Protein AF-A0A7K4AEM9-F1 (afdb_monomer_lite)

pLDDT: mean 74.1, std 16.1, range [40.41, 95.88]

Secondary structure (DSSP, 8-state):
-EEEEEEEEEE-TTS--TTT---EEEEEEEEEEEETTEEEEEEEEEE--TTTTTS--EEEEEEEE-----HHHHHHHTS---------TTSSSSSSSSSS--

Radius of gyration: 25.09 Å; chains: 1; bounding box: 70×27×59 Å

Foldseek 3Di:
DDKDWDKDFDFDQPDDDDDPFGGGAWIKIKIWDDDDQKIKMKIWIGGPGPVCNVPRTDIDIDIDGHDDQDPVRVVVVVPPPPPPPPPVPPPPPPPDPPDPDD

Sequence (102 aa):
QKTLMGIWYRGMPYLKAYQSYMNTDALILMFGYTFRQFLFLYSYDLTLSKLTANSAGSHEITIVWQRPASANEQKHKNRFKIVPCPMQDNYKSGRQHNQHNM

Structure (mmCIF, N/CA/C/O backbone):
data_AF-A0A7K4AEM9-F1
#
_entry.id   AF-A0A7K4AEM9-F1
#
loop_
_atom_site.group_PDB
_atom_site.id
_atom_site.type_symbol
_atom_site.label_atom_id
_atom_site.label_alt_id
_atom_site.label_comp_id
_atom_site.label_asym_id
_atom_site.label_entity_id
_atom_site.label_seq_id
_atom_site.pdbx_PDB_ins_code
_atom_site.Cartn_x
_atom_site.Cartn_y
_atom_site.Cartn_z
_atom_site.occupancy
_atom_site.B_iso_or_equiv
_atom_site.auth_seq_id
_atom_site.auth_comp_id
_atom_site.auth_asym_id
_atom_site.auth_atom_id
_atom_site.pdbx_PDB_model_num
ATOM 1 N N . GLN A 1 1 ? -17.181 4.998 6.001 1.00 73.88 1 GLN A N 1
ATOM 2 C CA . GLN A 1 1 ? -16.362 4.125 5.132 1.00 73.88 1 GLN A CA 1
ATOM 3 C C . GLN A 1 1 ? -15.268 5.003 4.549 1.00 73.88 1 GLN A C 1
ATOM 5 O O . GLN A 1 1 ? -15.596 6.128 4.190 1.00 73.88 1 GLN A O 1
ATOM 10 N N . LYS A 1 2 ? -13.997 4.582 4.558 1.00 90.69 2 LYS A N 1
ATOM 11 C CA . LYS A 1 2 ? -12.883 5.400 4.039 1.00 90.69 2 LYS A CA 1
ATOM 12 C C . LYS A 1 2 ? -12.163 4.648 2.922 1.00 90.69 2 LYS A C 1
ATOM 14 O O . LYS A 1 2 ? -11.919 3.449 3.044 1.00 90.69 2 LYS A O 1
ATOM 19 N N . THR A 1 3 ? -11.821 5.357 1.862 1.00 92.50 3 THR A N 1
ATOM 20 C CA . THR A 1 3 ? -11.052 4.852 0.722 1.00 92.50 3 THR A CA 1
ATOM 21 C C . THR A 1 3 ? -9.649 5.445 0.762 1.00 92.50 3 THR A C 1
ATOM 23 O O . THR A 1 3 ? -9.487 6.614 1.111 1.00 92.50 3 THR A O 1
ATOM 26 N N . LEU A 1 4 ? -8.645 4.645 0.418 1.00 92.81 4 LEU A N 1
ATOM 27 C CA . LEU A 1 4 ? -7.247 5.050 0.306 1.00 92.81 4 LEU A CA 1
ATOM 28 C C . LEU A 1 4 ? -6.783 4.783 -1.126 1.00 92.81 4 LEU A C 1
ATOM 30 O O . LEU A 1 4 ? -7.093 3.740 -1.690 1.00 92.81 4 LEU A O 1
ATOM 34 N N . MET A 1 5 ? -6.030 5.706 -1.706 1.00 94.62 5 MET A N 1
ATOM 35 C CA . MET A 1 5 ? -5.360 5.514 -2.989 1.00 94.62 5 MET A CA 1
ATOM 36 C C . MET A 1 5 ? -3.917 5.972 -2.841 1.00 94.62 5 MET A C 1
ATOM 38 O O . MET A 1 5 ? -3.655 6.973 -2.172 1.00 94.62 5 MET A O 1
ATOM 42 N N . GLY A 1 6 ? -2.992 5.230 -3.436 1.00 92.81 6 GLY A N 1
ATOM 43 C CA . GLY A 1 6 ? -1.568 5.515 -3.374 1.00 92.81 6 GLY A CA 1
ATOM 44 C C . GLY A 1 6 ? -0.876 5.128 -4.668 1.00 92.81 6 GLY A C 1
ATOM 45 O O . GLY A 1 6 ? -1.268 4.180 -5.345 1.00 92.81 6 GLY A O 1
ATOM 46 N N . ILE A 1 7 ? 0.162 5.881 -5.001 1.00 93.12 7 ILE A N 1
ATOM 47 C CA . ILE A 1 7 ? 1.080 5.571 -6.087 1.00 93.12 7 ILE A CA 1
ATOM 48 C C . ILE A 1 7 ? 2.493 5.756 -5.556 1.00 93.12 7 ILE A C 1
ATOM 50 O O . ILE A 1 7 ? 2.784 6.739 -4.871 1.00 93.12 7 ILE A O 1
ATOM 54 N N . TRP A 1 8 ? 3.361 4.798 -5.838 1.00 90.06 8 TRP A N 1
ATOM 55 C CA . TRP A 1 8 ? 4.758 4.835 -5.443 1.00 90.06 8 TRP A CA 1
ATOM 56 C C . TRP A 1 8 ? 5.626 4.457 -6.630 1.00 90.06 8 TRP A C 1
ATOM 58 O O . TRP A 1 8 ? 5.284 3.566 -7.394 1.00 90.06 8 TRP A O 1
ATOM 68 N N . TYR A 1 9 ? 6.755 5.128 -6.801 1.00 86.31 9 TYR A N 1
ATOM 69 C CA . TYR A 1 9 ? 7.668 4.848 -7.900 1.00 86.31 9 TYR A CA 1
ATOM 70 C C . TYR A 1 9 ? 9.061 4.564 -7.348 1.00 86.31 9 TYR A C 1
ATOM 72 O O . TYR A 1 9 ? 9.612 5.359 -6.584 1.00 86.31 9 TYR A O 1
ATOM 80 N N . ARG A 1 10 ? 9.630 3.424 -7.744 1.00 81.88 10 ARG A N 1
ATOM 81 C CA . ARG A 1 10 ? 10.995 3.013 -7.416 1.00 81.88 10 ARG A CA 1
ATOM 82 C C . ARG A 1 10 ? 11.796 2.985 -8.714 1.00 81.88 10 ARG A C 1
ATOM 84 O O . ARG A 1 10 ? 11.549 2.159 -9.585 1.00 81.88 10 ARG A O 1
ATOM 91 N N . GLY A 1 11 ? 12.750 3.900 -8.859 1.00 77.62 11 GLY A N 1
ATOM 92 C CA . GLY A 1 11 ? 13.640 3.951 -10.018 1.00 77.62 11 GLY A CA 1
ATOM 93 C C . GLY A 1 11 ? 14.440 5.248 -10.085 1.00 77.62 11 GLY A C 1
ATOM 94 O O . GLY A 1 11 ? 14.053 6.255 -9.496 1.00 77.62 11 GLY A O 1
ATOM 95 N N . MET A 1 12 ? 15.552 5.230 -10.822 1.00 70.88 12 MET A N 1
ATOM 96 C CA . MET A 1 12 ? 16.413 6.397 -11.047 1.00 70.88 12 MET A CA 1
ATOM 97 C C . MET A 1 12 ? 16.325 6.823 -12.519 1.00 70.88 12 MET A C 1
ATOM 99 O O . MET A 1 12 ? 17.184 6.457 -13.319 1.00 70.88 12 MET A O 1
ATOM 103 N N . PRO A 1 13 ? 15.295 7.600 -12.907 1.00 60.22 13 PRO A N 1
ATOM 104 C CA . PRO A 1 13 ? 15.057 7.944 -14.308 1.00 60.22 13 PRO A CA 1
ATOM 105 C C . PRO A 1 13 ? 16.111 8.906 -14.878 1.00 60.22 13 PRO A C 1
ATOM 107 O O . PRO A 1 13 ? 16.291 8.965 -16.091 1.00 60.22 13 PRO A O 1
ATOM 110 N N . TYR A 1 14 ? 16.822 9.645 -14.019 1.00 58.66 14 TYR A N 1
ATOM 111 C CA . TYR A 1 14 ? 17.786 10.673 -14.427 1.00 58.66 14 TYR A CA 1
ATOM 112 C C . TYR A 1 14 ? 19.226 10.164 -14.600 1.00 58.66 14 TYR A C 1
ATOM 114 O O . TYR A 1 14 ? 20.012 10.800 -15.300 1.00 58.66 14 TYR A O 1
ATOM 122 N N . LEU A 1 15 ? 19.584 9.016 -14.016 1.00 57.34 15 LEU A N 1
ATOM 123 C CA . LEU A 1 15 ? 20.907 8.415 -14.193 1.00 57.34 15 LEU A CA 1
ATOM 124 C C . LEU A 1 15 ? 20.849 7.435 -15.366 1.00 57.34 15 LEU A C 1
ATOM 126 O O . LEU A 1 15 ? 20.406 6.293 -15.229 1.00 57.34 15 LEU A O 1
ATOM 130 N N . LYS A 1 16 ? 21.285 7.902 -16.542 1.00 54.81 16 LYS A N 1
ATOM 131 C CA . LYS A 1 16 ? 21.470 7.057 -17.726 1.00 54.81 16 LYS A CA 1
ATOM 132 C C . LYS A 1 16 ? 22.576 6.039 -17.437 1.00 54.81 16 LYS A C 1
ATOM 134 O O . LYS A 1 16 ? 23.753 6.383 -17.501 1.00 54.81 16 LYS A O 1
ATOM 139 N N . ALA A 1 17 ? 22.220 4.789 -17.150 1.00 56.03 17 ALA A N 1
ATOM 140 C CA . ALA A 1 17 ? 23.187 3.704 -17.269 1.00 56.03 17 ALA A CA 1
ATOM 141 C C . ALA A 1 17 ? 23.257 3.357 -18.754 1.00 56.03 17 ALA A C 1
ATOM 143 O O . ALA A 1 17 ? 22.297 2.841 -19.302 1.00 56.03 17 ALA A O 1
ATOM 144 N N . TYR A 1 18 ? 24.362 3.756 -19.382 1.00 52.19 18 TYR A N 1
ATOM 145 C CA . TYR A 1 18 ? 24.928 3.221 -20.622 1.00 52.19 18 TYR A CA 1
ATOM 146 C C . TYR A 1 18 ? 23.959 2.923 -21.797 1.00 52.19 18 TYR A C 1
ATOM 148 O O . TYR A 1 18 ? 23.120 2.035 -21.740 1.00 52.19 18 TYR A O 1
ATOM 156 N N . GLN A 1 19 ? 24.154 3.606 -22.935 1.00 53.28 19 GLN A N 1
ATOM 157 C CA . GLN A 1 19 ? 23.553 3.2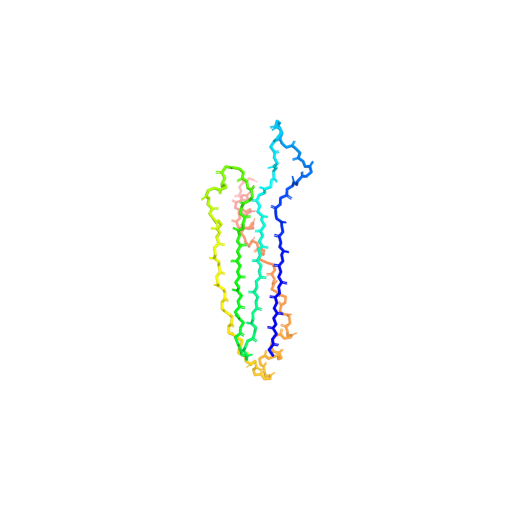44 -24.237 1.00 53.28 19 GLN A CA 1
ATOM 158 C C . GLN A 1 19 ? 22.004 3.209 -24.261 1.00 53.28 19 GLN A C 1
ATOM 160 O O . GLN A 1 19 ? 21.376 2.196 -24.548 1.00 53.28 19 GLN A O 1
ATOM 165 N N . SER A 1 20 ? 21.370 4.366 -24.035 1.00 58.38 20 SER A N 1
ATOM 166 C CA . SER A 1 20 ? 19.957 4.622 -24.382 1.00 58.38 20 SER A CA 1
ATOM 167 C C . SER A 1 20 ? 18.885 3.776 -23.662 1.00 58.38 20 SER A C 1
ATOM 169 O O . SER A 1 20 ? 17.727 3.773 -24.092 1.00 58.38 20 SER A O 1
ATOM 171 N N . TYR A 1 21 ? 19.227 3.104 -22.560 1.00 59.00 21 TYR A N 1
ATOM 172 C CA . TYR A 1 21 ? 18.279 2.362 -21.727 1.00 59.00 21 TYR A CA 1
ATOM 173 C C . TYR A 1 21 ? 17.821 3.205 -20.524 1.00 59.00 21 TYR A C 1
ATOM 175 O O . TYR A 1 21 ? 18.630 3.846 -19.851 1.00 59.00 21 TYR A O 1
ATOM 183 N N . MET A 1 22 ? 16.511 3.244 -20.263 1.00 61.84 22 MET A N 1
ATOM 184 C CA . MET A 1 22 ? 15.959 3.897 -19.072 1.00 61.84 22 MET A CA 1
ATOM 185 C C . MET A 1 22 ? 15.998 2.918 -17.896 1.00 61.84 22 MET A C 1
ATOM 187 O O . MET A 1 22 ? 15.456 1.820 -17.989 1.00 61.84 22 MET A O 1
ATOM 191 N N . ASN A 1 23 ? 16.603 3.321 -16.776 1.00 65.19 23 ASN A N 1
ATOM 192 C CA . ASN A 1 23 ? 16.625 2.542 -15.531 1.00 65.19 23 ASN A CA 1
ATOM 193 C C . ASN A 1 23 ? 15.337 2.760 -14.724 1.00 65.19 23 ASN A C 1
ATOM 195 O O . ASN A 1 23 ? 15.346 3.276 -13.601 1.00 65.19 23 ASN A O 1
ATOM 199 N N . THR A 1 24 ? 14.208 2.429 -15.339 1.00 69.88 24 THR A N 1
ATOM 200 C CA . THR A 1 24 ? 12.893 2.410 -14.696 1.00 69.88 24 THR A CA 1
ATOM 201 C C . THR A 1 24 ? 12.666 1.009 -14.136 1.00 69.88 24 THR A C 1
ATOM 203 O O . THR A 1 24 ? 12.534 0.054 -14.899 1.00 69.88 24 THR A O 1
ATOM 206 N N . ASP A 1 25 ? 12.674 0.883 -12.809 1.00 77.25 25 ASP A N 1
ATOM 207 C CA . ASP A 1 25 ? 12.545 -0.398 -12.106 1.00 77.25 25 ASP A CA 1
ATOM 208 C C . ASP A 1 25 ? 11.057 -0.752 -11.928 1.00 77.25 25 ASP A C 1
ATOM 210 O O . ASP A 1 25 ? 10.565 -1.626 -12.645 1.00 77.25 25 ASP A O 1
ATOM 214 N N . ALA A 1 26 ? 10.287 -0.012 -11.114 1.00 83.38 26 ALA A N 1
ATOM 215 C CA . ALA A 1 26 ? 8.860 -0.307 -10.930 1.00 83.38 26 ALA A CA 1
ATOM 216 C C . ALA A 1 26 ? 7.978 0.881 -10.487 1.00 83.38 26 ALA A C 1
ATOM 218 O O . ALA A 1 26 ? 8.419 1.797 -9.789 1.00 83.38 26 ALA A O 1
ATOM 219 N N . LEU A 1 27 ? 6.697 0.822 -10.858 1.00 86.75 27 LEU A N 1
ATOM 220 C CA . LEU A 1 27 ? 5.601 1.659 -10.375 1.00 86.75 27 LEU A CA 1
ATOM 221 C C . LEU A 1 27 ? 4.637 0.793 -9.558 1.00 86.75 27 LEU A C 1
ATOM 223 O O . LEU A 1 27 ? 4.148 -0.213 -10.044 1.00 86.75 27 LEU A O 1
ATOM 227 N N . ILE A 1 28 ? 4.332 1.189 -8.335 1.00 91.12 28 ILE A N 1
ATOM 228 C CA . ILE A 1 28 ? 3.427 0.477 -7.441 1.00 91.12 28 ILE A CA 1
ATOM 229 C C . ILE A 1 28 ? 2.143 1.289 -7.306 1.00 91.12 28 ILE A C 1
ATOM 231 O O . ILE A 1 28 ? 2.170 2.463 -6.929 1.00 91.12 28 ILE A O 1
ATOM 235 N N . LEU A 1 29 ? 1.015 0.662 -7.618 1.00 92.62 29 LEU A N 1
ATOM 236 C CA . LEU A 1 29 ? -0.320 1.225 -7.437 1.00 92.62 29 LEU A CA 1
ATOM 237 C C . LEU A 1 29 ? -0.971 0.593 -6.214 1.00 92.62 29 LEU A C 1
ATOM 239 O O . LEU A 1 29 ? -0.870 -0.612 -6.016 1.00 92.62 29 LEU A O 1
ATOM 243 N N . MET A 1 30 ? -1.657 1.394 -5.404 1.00 94.94 30 MET A N 1
ATOM 244 C CA . MET A 1 30 ? -2.317 0.933 -4.186 1.00 94.94 30 MET A CA 1
ATOM 245 C C . MET A 1 30 ? -3.746 1.464 -4.104 1.00 94.94 30 MET A C 1
ATOM 247 O O . MET A 1 30 ? -3.991 2.662 -4.265 1.00 94.94 30 MET A O 1
ATOM 251 N N . PHE A 1 31 ? -4.689 0.584 -3.781 1.00 95.88 31 PHE A N 1
ATOM 252 C CA . PHE A 1 31 ? -6.086 0.921 -3.534 1.00 95.88 31 PHE A CA 1
ATOM 253 C C . PHE A 1 31 ? -6.580 0.240 -2.262 1.00 95.88 31 PHE A C 1
ATOM 255 O O . PHE A 1 31 ? -6.493 -0.976 -2.129 1.00 95.88 31 PHE A O 1
ATOM 262 N N . GLY A 1 32 ? -7.122 1.012 -1.327 1.00 94.94 32 GLY A N 1
ATOM 263 C CA . GLY A 1 32 ? -7.621 0.521 -0.052 1.00 94.94 32 GLY A CA 1
ATOM 264 C C . GLY A 1 32 ? -9.060 0.932 0.230 1.00 94.94 32 GLY A C 1
ATOM 265 O O . GLY A 1 32 ? -9.501 2.027 -0.113 1.00 94.94 32 GLY A O 1
ATOM 266 N N . TYR A 1 33 ? -9.788 0.064 0.922 1.00 95.75 33 TYR A N 1
ATOM 267 C CA . TYR A 1 33 ? -11.161 0.278 1.349 1.00 95.75 33 TYR A CA 1
ATOM 268 C C . TYR A 1 33 ? -11.357 -0.192 2.789 1.00 95.75 33 TYR A C 1
ATOM 270 O O . TYR A 1 33 ? -11.107 -1.347 3.129 1.00 95.75 33 TYR A O 1
ATOM 278 N N . THR A 1 34 ? -11.838 0.704 3.650 1.00 93.75 34 THR A N 1
ATOM 279 C CA . THR A 1 34 ? -12.222 0.365 5.026 1.00 93.75 34 THR A CA 1
ATOM 280 C C . THR A 1 34 ? -13.721 0.183 5.160 1.00 93.75 34 THR A C 1
ATOM 282 O O . THR A 1 34 ? -14.516 1.102 4.919 1.00 93.75 34 THR A O 1
ATOM 285 N N . PHE A 1 35 ? -14.088 -0.984 5.678 1.00 92.69 35 PHE A N 1
ATOM 286 C CA . PHE A 1 35 ? -15.450 -1.343 6.020 1.00 92.69 35 PHE A CA 1
ATOM 287 C C . PHE A 1 35 ? -15.525 -1.864 7.454 1.00 92.69 35 PHE A C 1
ATOM 289 O O . PHE A 1 35 ? -15.036 -2.946 7.776 1.00 92.69 35 PHE A O 1
ATOM 296 N N . ARG A 1 36 ? -16.192 -1.098 8.325 1.00 90.12 36 ARG A N 1
ATOM 297 C CA . ARG A 1 36 ? -16.346 -1.400 9.757 1.00 90.12 36 ARG A CA 1
ATOM 298 C C . ARG A 1 36 ? -14.988 -1.595 10.446 1.00 90.12 36 ARG A C 1
ATOM 300 O O . ARG A 1 36 ? -14.313 -0.616 10.733 1.00 90.12 36 ARG A O 1
ATOM 307 N N . GLN A 1 37 ? -14.624 -2.845 10.714 1.00 90.56 37 GLN A N 1
ATOM 308 C CA . GLN A 1 37 ? -13.413 -3.277 11.414 1.00 90.56 37 GLN A CA 1
ATOM 309 C C . GLN A 1 37 ? -12.376 -3.861 10.449 1.00 90.56 37 GLN A C 1
ATOM 311 O O . GLN A 1 37 ? -11.333 -4.327 10.887 1.00 90.56 37 GLN A O 1
ATOM 316 N N . PHE A 1 38 ? -12.669 -3.880 9.151 1.00 92.56 38 PHE A N 1
ATOM 317 C CA . PHE A 1 38 ? -11.793 -4.429 8.130 1.00 92.56 38 PHE A CA 1
ATOM 318 C C . PHE A 1 38 ? -11.228 -3.311 7.261 1.00 92.56 38 PHE A C 1
ATOM 320 O O . PHE A 1 38 ? -11.943 -2.382 6.877 1.00 92.56 38 PHE A O 1
ATOM 327 N N . LEU A 1 39 ? -9.947 -3.418 6.937 1.00 93.69 39 LEU A N 1
ATOM 328 C CA . LEU A 1 39 ? -9.281 -2.669 5.883 1.00 93.69 39 LEU A CA 1
ATOM 329 C C . LEU A 1 39 ? -8.834 -3.683 4.833 1.00 93.69 39 LEU A C 1
ATOM 331 O O . LEU A 1 39 ? -8.055 -4.586 5.124 1.00 93.69 39 LEU A O 1
ATOM 335 N N . PHE A 1 40 ? -9.334 -3.510 3.622 1.00 95.12 40 PHE A N 1
ATOM 336 C CA . PHE A 1 40 ? -8.864 -4.207 2.437 1.00 95.12 40 PHE A CA 1
ATOM 337 C C . PHE A 1 40 ? -7.904 -3.279 1.714 1.00 95.12 40 PHE A C 1
ATOM 339 O O . PHE A 1 40 ? -8.207 -2.100 1.555 1.00 95.12 40 PHE A O 1
ATOM 346 N N . LEU A 1 41 ? -6.753 -3.783 1.301 1.00 95.12 41 LEU A N 1
ATOM 347 C CA . LEU A 1 41 ? -5.759 -3.036 0.548 1.00 95.12 41 LEU A CA 1
ATOM 348 C C . LEU A 1 41 ? -5.248 -3.930 -0.572 1.00 95.12 41 LEU A C 1
ATOM 350 O O . LEU A 1 41 ? -4.900 -5.079 -0.343 1.00 95.12 41 LEU A O 1
ATOM 354 N N . TYR A 1 42 ? -5.237 -3.403 -1.778 1.00 94.94 42 TYR A N 1
ATOM 355 C CA . TYR A 1 42 ? -4.764 -4.068 -2.972 1.00 94.94 42 TYR A CA 1
ATOM 356 C C . TYR A 1 42 ? -3.579 -3.282 -3.520 1.00 94.94 42 TYR A C 1
ATOM 358 O O . TYR A 1 42 ? -3.689 -2.063 -3.684 1.00 94.94 42 TYR A O 1
ATOM 366 N N . SER A 1 43 ? -2.468 -3.963 -3.779 1.00 94.38 43 SER A N 1
ATOM 367 C CA . SER A 1 43 ? -1.275 -3.402 -4.412 1.00 94.38 43 SER A CA 1
ATOM 368 C C . SER A 1 43 ? -0.991 -4.093 -5.738 1.00 94.38 43 SER A C 1
ATOM 370 O O . SER A 1 43 ? -1.272 -5.278 -5.925 1.00 94.38 43 SER A O 1
ATOM 372 N N . TYR A 1 44 ? -0.457 -3.323 -6.677 1.00 91.75 44 TYR A N 1
ATOM 373 C CA . TYR A 1 44 ? -0.052 -3.814 -7.980 1.00 91.75 44 TYR A CA 1
ATOM 374 C C . TYR A 1 44 ? 1.311 -3.244 -8.364 1.00 91.75 44 TYR A C 1
ATOM 376 O O . TYR A 1 44 ? 1.446 -2.030 -8.545 1.00 91.75 44 TYR A O 1
ATOM 384 N N . ASP A 1 45 ? 2.297 -4.128 -8.495 1.00 88.75 45 ASP A N 1
ATOM 385 C CA . ASP A 1 45 ? 3.679 -3.789 -8.826 1.00 88.75 45 ASP A CA 1
ATOM 386 C C . ASP A 1 45 ? 3.893 -3.898 -10.337 1.00 88.75 45 ASP A C 1
ATOM 388 O O . ASP A 1 45 ? 4.046 -4.989 -10.888 1.00 88.75 45 ASP A O 1
ATOM 392 N N . LEU A 1 46 ? 3.916 -2.759 -11.018 1.00 85.00 46 LEU A N 1
ATOM 393 C CA . LEU A 1 46 ? 4.208 -2.635 -12.442 1.00 85.00 46 LEU A CA 1
ATOM 394 C C . LEU A 1 46 ? 5.710 -2.474 -12.666 1.00 85.00 46 LEU A C 1
ATOM 396 O O . LEU A 1 46 ? 6.262 -1.391 -12.477 1.00 85.00 46 LEU A O 1
ATOM 400 N N . THR A 1 47 ? 6.386 -3.522 -13.126 1.00 84.06 47 THR A N 1
ATOM 401 C CA . THR A 1 47 ? 7.786 -3.422 -13.562 1.00 84.06 47 THR A CA 1
ATOM 402 C C . THR A 1 47 ? 7.854 -2.757 -14.940 1.00 84.06 47 THR A C 1
ATOM 404 O O . THR A 1 47 ? 7.279 -3.255 -15.903 1.00 84.06 47 THR A O 1
ATOM 407 N N . LEU A 1 48 ? 8.559 -1.627 -15.055 1.00 76.75 48 LEU A N 1
ATOM 408 C CA . LEU A 1 48 ? 8.603 -0.818 -16.289 1.00 76.75 48 LEU A CA 1
ATOM 409 C C . LEU A 1 48 ? 9.821 -1.123 -17.179 1.00 76.75 48 LEU A C 1
ATOM 411 O O . LEU A 1 48 ? 10.038 -0.467 -18.197 1.00 76.75 48 LEU A O 1
ATOM 415 N N . SER A 1 49 ? 10.649 -2.095 -16.796 1.00 73.44 49 SER A N 1
ATOM 416 C CA . SER A 1 49 ? 11.883 -2.414 -17.512 1.00 73.44 49 SER A CA 1
ATOM 417 C C . SER A 1 49 ? 11.612 -3.216 -18.797 1.00 73.44 49 SER A C 1
ATOM 419 O O . SER A 1 49 ? 10.776 -4.118 -18.828 1.00 73.44 49 SER A O 1
ATOM 421 N N . LYS A 1 50 ? 12.362 -2.931 -19.870 1.00 64.44 50 LYS A N 1
ATOM 422 C CA . LYS A 1 50 ? 12.229 -3.581 -21.193 1.00 64.44 50 LYS A CA 1
ATOM 423 C C . LYS A 1 50 ? 12.542 -5.087 -21.180 1.00 64.44 50 LYS A C 1
ATOM 425 O O . LYS A 1 50 ? 12.089 -5.797 -22.069 1.00 64.44 50 LYS A O 1
ATOM 430 N N . LEU A 1 51 ? 13.294 -5.572 -20.188 1.00 62.62 51 LEU A N 1
ATOM 431 C CA . LEU A 1 51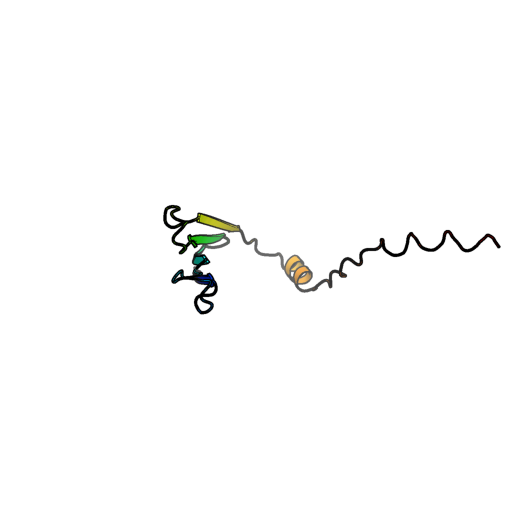 ? 13.640 -6.990 -20.033 1.00 62.62 51 LEU A CA 1
ATOM 432 C C . LEU A 1 51 ? 12.518 -7.776 -19.338 1.00 62.62 51 LEU A C 1
ATOM 434 O O . LEU A 1 51 ? 12.348 -8.966 -19.581 1.00 62.62 51 LEU A O 1
ATOM 438 N N . THR A 1 52 ? 11.728 -7.093 -18.509 1.00 59.53 52 THR A N 1
ATOM 439 C CA . THR A 1 52 ? 10.619 -7.675 -17.740 1.00 59.53 52 THR A CA 1
ATOM 440 C C . THR A 1 52 ? 9.246 -7.247 -18.260 1.00 59.53 52 THR A C 1
ATOM 442 O O . THR A 1 52 ? 8.239 -7.616 -17.672 1.00 59.53 52 THR A O 1
ATOM 445 N N . ALA A 1 53 ? 9.174 -6.535 -19.391 1.00 59.19 53 ALA A N 1
ATOM 446 C CA . ALA A 1 53 ? 7.924 -6.048 -19.986 1.00 59.19 53 ALA A CA 1
ATOM 447 C C . ALA A 1 53 ? 6.903 -7.162 -20.314 1.00 59.19 53 ALA A C 1
ATOM 449 O O . ALA A 1 53 ? 5.726 -6.873 -20.502 1.00 59.19 53 ALA A O 1
ATOM 450 N N . ASN A 1 54 ? 7.338 -8.429 -20.350 1.00 63.69 54 ASN A N 1
ATOM 451 C CA . ASN A 1 54 ? 6.468 -9.598 -20.515 1.00 63.69 54 ASN A CA 1
ATOM 452 C C . ASN A 1 54 ? 5.867 -10.138 -19.206 1.00 63.69 54 ASN A C 1
ATOM 454 O O . ASN A 1 54 ? 4.933 -10.935 -19.266 1.00 63.69 54 ASN A O 1
ATOM 458 N N . SER A 1 55 ? 6.375 -9.754 -18.031 1.00 68.31 55 SER A N 1
ATOM 459 C CA . SER A 1 55 ? 5.708 -10.074 -16.769 1.00 68.31 55 SER A CA 1
ATOM 460 C C . SER A 1 55 ? 4.692 -8.975 -16.493 1.00 68.31 55 SER A C 1
ATOM 462 O O . SER A 1 55 ? 5.075 -7.825 -16.295 1.00 68.31 55 SER A O 1
ATOM 464 N N . ALA A 1 56 ? 3.404 -9.312 -16.471 1.00 71.81 56 ALA A N 1
ATOM 465 C CA . ALA A 1 56 ? 2.309 -8.381 -16.202 1.00 71.81 56 ALA A CA 1
ATOM 466 C C . ALA A 1 56 ? 2.279 -7.863 -14.741 1.00 71.81 56 ALA A C 1
ATOM 468 O O . ALA A 1 56 ? 1.210 -7.555 -14.231 1.00 71.81 56 ALA A O 1
ATOM 469 N N . GLY A 1 57 ? 3.422 -7.773 -14.057 1.00 83.12 57 GLY A N 1
ATOM 470 C CA . GLY A 1 57 ? 3.537 -7.311 -12.674 1.00 83.12 57 GLY A CA 1
ATOM 471 C C . GLY A 1 57 ? 3.140 -8.337 -11.607 1.00 83.12 57 GLY A C 1
ATOM 472 O O . GLY A 1 57 ? 2.915 -9.512 -11.903 1.00 83.12 57 GLY A O 1
ATOM 473 N N . SER A 1 58 ? 3.073 -7.875 -10.354 1.00 88.25 58 SER A N 1
ATOM 474 C CA . SER A 1 58 ? 2.641 -8.658 -9.184 1.00 88.25 58 SER A CA 1
ATOM 475 C C . SER A 1 58 ? 1.364 -8.079 -8.578 1.00 88.25 58 SER A C 1
ATOM 477 O O . SER A 1 58 ? 1.268 -6.868 -8.386 1.00 88.25 58 SER A O 1
ATOM 479 N N . HIS A 1 59 ? 0.392 -8.940 -8.270 1.00 91.56 59 HIS A N 1
ATOM 480 C CA . HIS A 1 59 ? -0.873 -8.584 -7.627 1.00 91.56 59 HIS A CA 1
ATOM 481 C C . HIS A 1 59 ? -0.852 -9.000 -6.157 1.00 91.56 59 HIS A C 1
ATOM 483 O O . HIS A 1 59 ? -0.677 -10.178 -5.849 1.00 91.56 59 HIS A O 1
ATOM 489 N N . GLU A 1 60 ? -1.108 -8.062 -5.254 1.00 93.12 60 GLU A N 1
ATOM 490 C CA . GLU A 1 60 ? -1.084 -8.308 -3.817 1.00 93.12 60 GLU A CA 1
ATOM 491 C C . GLU A 1 60 ? -2.388 -7.858 -3.157 1.00 93.12 60 GLU A C 1
ATOM 493 O O . GLU A 1 60 ? -2.935 -6.796 -3.454 1.00 93.12 60 GLU A O 1
ATOM 498 N N . ILE A 1 61 ? -2.897 -8.676 -2.234 1.00 93.62 61 ILE A N 1
ATOM 499 C CA . ILE A 1 61 ? -4.112 -8.389 -1.466 1.00 93.62 61 ILE A CA 1
ATOM 500 C C . ILE A 1 61 ? -3.778 -8.499 0.018 1.00 93.62 61 ILE A C 1
ATOM 502 O O . ILE A 1 61 ? -3.329 -9.533 0.504 1.00 93.62 61 ILE A O 1
ATOM 506 N N . THR A 1 62 ? -4.053 -7.430 0.750 1.00 94.94 62 THR A N 1
ATOM 507 C CA . THR A 1 62 ? -3.877 -7.311 2.192 1.00 94.94 62 THR A CA 1
ATOM 508 C C . THR A 1 62 ? -5.233 -7.123 2.862 1.00 94.94 62 THR A C 1
ATOM 510 O O . THR A 1 62 ? -6.038 -6.279 2.462 1.00 94.94 62 THR A O 1
ATOM 513 N N . ILE A 1 63 ? -5.476 -7.892 3.923 1.00 94.50 63 ILE A N 1
ATOM 514 C CA . ILE A 1 63 ? -6.682 -7.797 4.747 1.00 94.50 63 ILE A CA 1
ATOM 515 C C . ILE A 1 63 ? -6.248 -7.546 6.184 1.00 94.50 63 ILE A C 1
ATOM 517 O O . ILE A 1 63 ? -5.531 -8.344 6.783 1.00 94.50 63 ILE A O 1
ATOM 521 N N . VAL A 1 64 ? -6.706 -6.438 6.750 1.00 93.94 64 VAL A N 1
ATOM 522 C CA . VAL A 1 64 ? -6.423 -6.055 8.129 1.00 93.94 64 VAL A CA 1
ATOM 523 C C . VAL A 1 64 ? -7.723 -6.068 8.908 1.00 93.94 64 VAL A C 1
ATOM 525 O O . VAL A 1 64 ? -8.679 -5.385 8.545 1.00 93.94 64 VAL A O 1
ATOM 528 N N . TRP A 1 65 ? -7.747 -6.812 10.010 1.00 93.19 65 TRP A N 1
ATOM 529 C CA . TRP A 1 65 ? -8.847 -6.789 10.965 1.00 93.19 65 TRP A CA 1
ATOM 530 C C . TRP A 1 65 ? -8.446 -6.004 12.213 1.00 93.19 65 TRP A C 1
ATOM 532 O O . TRP A 1 65 ? -7.507 -6.355 12.929 1.00 93.19 65 TRP A O 1
ATOM 542 N N . GLN A 1 66 ? -9.165 -4.921 12.477 1.00 87.62 66 GLN A 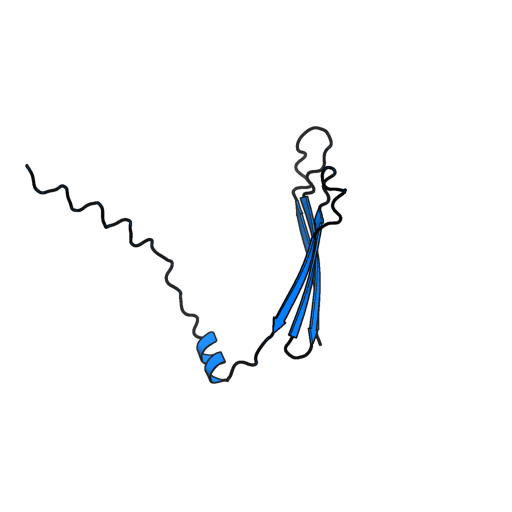N 1
ATOM 543 C CA . GLN A 1 66 ? -8.939 -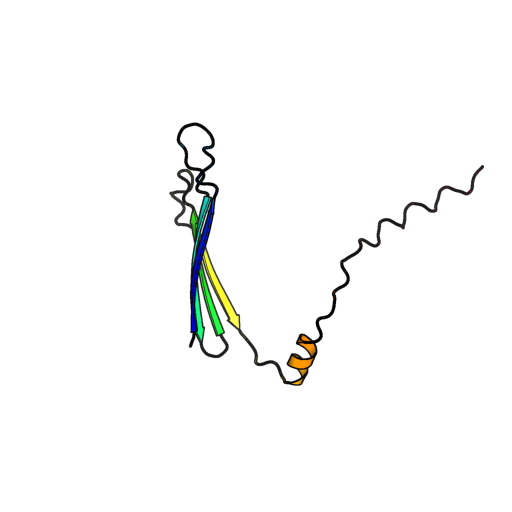4.033 13.601 1.00 87.62 66 GLN A CA 1
ATOM 544 C C . GLN A 1 66 ? -9.956 -4.317 14.705 1.00 87.62 66 GLN A C 1
ATOM 546 O O . GLN A 1 66 ? -11.141 -3.998 14.594 1.00 87.62 66 GLN A O 1
ATOM 551 N N . ARG A 1 67 ? -9.474 -4.879 15.815 1.00 85.19 67 ARG A N 1
ATOM 552 C CA . ARG A 1 67 ? -10.285 -5.042 17.025 1.00 85.19 67 ARG A CA 1
ATOM 553 C C . ARG A 1 67 ? -10.347 -3.720 17.804 1.00 85.19 67 ARG A C 1
ATOM 555 O O . ARG A 1 67 ? -9.304 -3.076 17.963 1.00 85.19 67 ARG A O 1
ATOM 562 N N . PRO A 1 68 ? -11.525 -3.304 18.305 1.00 76.31 68 PRO A N 1
ATOM 563 C CA . PRO A 1 68 ? -11.612 -2.188 19.236 1.00 76.31 68 PRO A CA 1
ATOM 564 C C . PRO A 1 68 ? -10.857 -2.572 20.510 1.00 76.31 68 PRO A C 1
ATOM 566 O O . PRO A 1 68 ? -11.214 -3.528 21.193 1.00 76.31 68 PRO A O 1
ATOM 569 N N . ALA A 1 69 ? -9.770 -1.858 20.789 1.00 72.56 69 ALA A N 1
ATOM 570 C CA . ALA A 1 69 ? -9.004 -2.058 22.008 1.00 72.56 69 ALA A CA 1
ATOM 571 C C . ALA A 1 69 ? -9.884 -1.706 23.216 1.00 72.56 69 ALA A C 1
ATOM 573 O O . ALA A 1 69 ? -10.515 -0.646 23.230 1.00 72.56 69 ALA A O 1
ATOM 574 N N . SER A 1 70 ? -9.913 -2.576 24.227 1.00 71.94 70 SER A N 1
ATOM 575 C CA . SER A 1 70 ? -10.537 -2.241 25.513 1.00 71.94 70 SER A CA 1
ATOM 576 C C . SER A 1 70 ? -9.868 -0.988 26.099 1.00 71.94 70 SER A C 1
ATOM 578 O O . SER A 1 70 ? -8.679 -0.756 25.863 1.00 71.94 70 SER A O 1
ATOM 580 N N . ALA A 1 71 ? -10.590 -0.184 26.887 1.00 64.31 71 ALA A N 1
ATOM 581 C CA . ALA A 1 71 ? -10.044 1.028 27.514 1.00 64.31 71 ALA A CA 1
ATOM 582 C C . ALA A 1 71 ? -8.739 0.757 28.301 1.00 64.31 71 ALA A C 1
ATOM 584 O O . ALA A 1 71 ? -7.835 1.595 28.333 1.00 64.31 71 ALA A O 1
ATOM 585 N N . ASN A 1 72 ? -8.596 -0.448 28.870 1.00 62.44 72 ASN A N 1
ATOM 586 C CA . ASN A 1 72 ? -7.358 -0.901 29.513 1.00 62.44 72 ASN A CA 1
ATOM 587 C C . ASN A 1 72 ? -6.221 -1.186 28.510 1.00 62.44 72 ASN A C 1
ATOM 589 O O . ASN A 1 72 ? -5.074 -0.822 28.757 1.00 62.44 72 ASN A O 1
ATOM 593 N N . GLU A 1 73 ? -6.521 -1.770 27.350 1.00 62.28 73 GLU A N 1
ATOM 594 C CA . GLU A 1 73 ? -5.543 -2.027 26.281 1.00 62.28 73 GLU A CA 1
ATOM 595 C C . GLU A 1 73 ? -5.036 -0.725 25.639 1.00 62.28 73 GLU A C 1
ATOM 597 O O . GLU A 1 73 ? -3.852 -0.612 25.316 1.00 62.28 73 GLU A O 1
ATOM 602 N N . GLN A 1 74 ? -5.900 0.286 25.493 1.00 59.19 74 GLN A N 1
ATOM 603 C CA . GLN A 1 74 ? -5.500 1.609 24.996 1.00 59.19 74 GLN A CA 1
ATOM 604 C C . GLN A 1 74 ? -4.511 2.298 25.948 1.00 59.19 74 GLN A C 1
ATOM 606 O O . GLN A 1 74 ? -3.506 2.847 25.492 1.00 59.19 74 GLN A O 1
ATOM 611 N N . LYS A 1 75 ? -4.724 2.197 27.270 1.00 57.09 75 LYS A N 1
ATOM 612 C CA . LYS A 1 75 ? -3.755 2.679 28.273 1.00 57.09 75 LYS A CA 1
ATOM 613 C C . LYS A 1 75 ?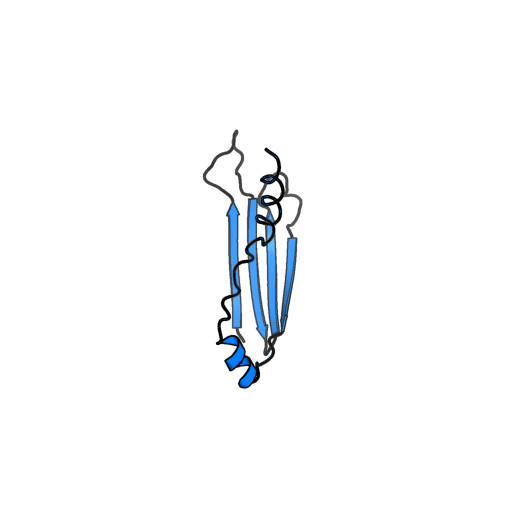 -2.402 1.969 28.170 1.00 57.09 75 LYS A C 1
ATOM 615 O O . LYS A 1 75 ? -1.373 2.622 28.320 1.00 57.09 75 LYS A O 1
ATOM 620 N N . HIS A 1 76 ? -2.389 0.664 27.890 1.00 59.00 76 HIS A N 1
ATOM 621 C CA . HIS A 1 76 ? -1.149 -0.100 27.717 1.00 59.00 76 HIS A CA 1
ATOM 622 C C . HIS A 1 76 ? -0.400 0.241 26.420 1.00 59.00 76 HIS A C 1
ATOM 624 O O . HIS A 1 76 ? 0.827 0.279 26.442 1.00 59.00 76 HIS A O 1
ATOM 630 N N . LYS A 1 77 ? -1.099 0.544 25.316 1.00 59.09 77 LYS A N 1
ATOM 631 C CA . LYS A 1 77 ? -0.464 0.974 24.052 1.00 59.09 77 LYS A CA 1
ATOM 632 C C . LYS A 1 77 ? 0.174 2.362 24.140 1.00 59.09 77 LYS A C 1
ATOM 634 O O . LYS A 1 77 ? 1.223 2.583 23.548 1.00 59.09 77 LYS A O 1
ATOM 639 N N . ASN A 1 78 ? -0.417 3.269 24.920 1.00 59.38 78 ASN A N 1
A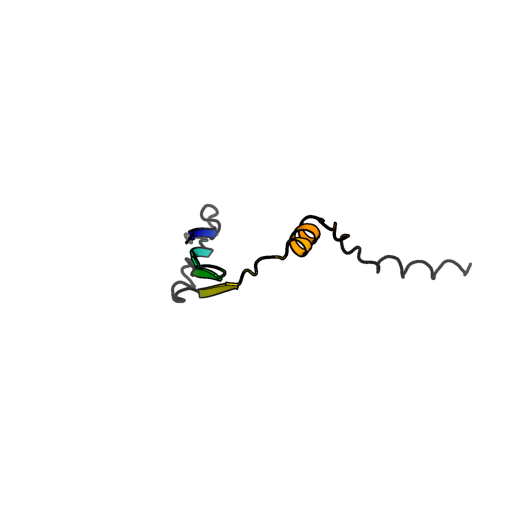TOM 640 C CA . ASN A 1 78 ? 0.126 4.618 25.124 1.00 59.38 78 ASN A CA 1
ATOM 641 C C . ASN A 1 78 ? 1.349 4.643 26.053 1.00 59.38 78 ASN A C 1
ATOM 643 O O . ASN A 1 78 ? 2.059 5.645 26.122 1.00 59.38 78 ASN A O 1
ATOM 647 N N . ARG A 1 79 ? 1.628 3.542 26.759 1.00 61.81 79 ARG A N 1
ATOM 648 C CA . ARG A 1 79 ? 2.903 3.342 27.447 1.00 61.81 79 ARG A CA 1
ATOM 649 C C . ARG A 1 79 ? 3.900 2.894 26.390 1.00 61.81 79 ARG A C 1
ATOM 651 O O . ARG A 1 79 ? 4.144 1.701 26.240 1.00 61.81 79 ARG A O 1
ATOM 658 N N . PHE A 1 80 ? 4.433 3.857 25.641 1.00 65.38 80 PHE A N 1
ATOM 659 C CA . PHE A 1 80 ? 5.538 3.632 24.719 1.00 65.38 80 PHE A CA 1
ATOM 660 C C . PHE A 1 80 ? 6.676 2.975 25.511 1.00 65.38 80 PHE A C 1
ATOM 662 O O . PHE A 1 80 ? 7.382 3.629 26.279 1.00 65.38 80 PHE A O 1
ATOM 669 N N . LYS A 1 81 ? 6.789 1.647 25.426 1.00 71.69 81 LYS A N 1
ATOM 670 C CA . LYS A 1 81 ? 7.915 0.932 26.011 1.00 71.69 81 LYS A CA 1
ATOM 671 C C . LYS A 1 81 ? 9.076 1.181 25.073 1.00 71.69 81 LYS A C 1
ATOM 673 O O . LYS A 1 81 ? 9.045 0.736 23.930 1.00 71.69 81 LYS A O 1
ATOM 678 N N . ILE A 1 82 ? 10.079 1.900 25.564 1.00 77.94 82 ILE A N 1
ATOM 679 C CA . ILE A 1 82 ? 11.386 1.935 24.922 1.00 77.94 82 ILE A CA 1
ATOM 680 C C . ILE A 1 82 ? 11.867 0.487 24.932 1.00 77.94 82 ILE A C 1
ATOM 682 O O . ILE A 1 82 ? 12.198 -0.055 25.986 1.00 77.94 82 ILE A O 1
ATOM 686 N N . VAL A 1 83 ? 11.794 -0.170 23.777 1.00 75.50 83 VAL A N 1
ATOM 687 C CA . VAL A 1 83 ? 12.431 -1.468 23.595 1.00 75.50 83 VAL A CA 1
ATOM 688 C C . VAL A 1 83 ? 13.923 -1.155 23.614 1.00 75.50 83 VAL A C 1
ATOM 690 O O . VAL A 1 83 ? 14.365 -0.382 22.759 1.00 75.50 83 VAL A O 1
ATOM 693 N N . PRO A 1 84 ? 14.689 -1.638 24.608 1.00 75.62 84 PRO A N 1
ATOM 694 C CA . PRO A 1 84 ? 16.125 -1.438 24.584 1.00 75.62 84 PRO A CA 1
ATOM 695 C C . PRO A 1 84 ? 16.635 -2.031 23.273 1.00 75.62 84 PRO A C 1
ATOM 697 O O . PRO A 1 84 ? 16.227 -3.132 22.890 1.00 75.62 84 PRO A O 1
ATOM 700 N N . CYS A 1 85 ? 17.469 -1.277 22.556 1.00 75.00 85 CYS A N 1
ATOM 701 C CA . CYS A 1 85 ? 18.143 -1.805 21.380 1.00 75.00 85 CYS A CA 1
ATOM 702 C C . CYS A 1 85 ? 18.770 -3.149 21.768 1.00 75.00 85 CYS A C 1
ATOM 704 O O . CYS A 1 85 ? 19.345 -3.221 22.860 1.00 75.00 85 CYS A O 1
ATOM 706 N N . PRO A 1 86 ? 18.671 -4.195 20.928 1.00 68.88 86 PRO A N 1
ATOM 707 C CA . PRO A 1 86 ? 19.442 -5.401 21.154 1.00 68.88 86 PRO A CA 1
ATOM 708 C C . PRO A 1 86 ? 20.919 -5.005 21.075 1.00 68.88 86 PRO A C 1
ATOM 710 O O . PRO A 1 86 ? 21.503 -4.921 19.997 1.00 68.88 86 PRO A O 1
ATOM 713 N N . MET A 1 87 ? 21.519 -4.690 22.222 1.00 57.78 87 MET A N 1
ATOM 714 C CA . MET A 1 87 ? 22.957 -4.776 22.370 1.00 57.78 87 MET A CA 1
ATOM 715 C C . MET A 1 87 ? 23.262 -6.254 22.157 1.00 57.78 87 MET A C 1
ATOM 717 O O . MET A 1 87 ? 22.637 -7.134 22.741 1.00 57.78 87 MET A O 1
ATOM 721 N N . GLN A 1 88 ? 24.150 -6.549 21.220 1.00 60.06 88 GLN A N 1
ATOM 722 C CA . GLN A 1 88 ? 24.699 -7.885 21.093 1.00 60.06 88 GLN A CA 1
ATOM 723 C C . GLN A 1 88 ? 25.514 -8.139 22.363 1.00 60.06 88 GLN A C 1
ATOM 725 O O . GLN A 1 88 ? 26.677 -7.747 22.453 1.00 60.06 88 GLN A O 1
ATOM 730 N N . ASP A 1 89 ? 24.911 -8.815 23.335 1.00 57.97 89 ASP A N 1
ATOM 731 C CA . ASP A 1 89 ? 25.523 -9.155 24.626 1.00 57.97 89 ASP A CA 1
ATOM 732 C C . ASP A 1 89 ? 26.715 -10.134 24.498 1.00 57.97 89 ASP A C 1
ATOM 734 O O . ASP A 1 89 ? 27.237 -10.632 25.490 1.00 57.97 89 ASP A O 1
ATOM 738 N N . ASN A 1 90 ? 27.205 -10.400 23.282 1.00 53.62 90 ASN A N 1
ATOM 739 C CA . ASN A 1 90 ? 28.242 -11.390 22.997 1.00 53.62 90 ASN A CA 1
ATOM 740 C C . ASN A 1 90 ? 29.620 -10.813 22.620 1.00 53.62 90 ASN A C 1
ATOM 742 O O . ASN A 1 90 ? 30.498 -11.574 22.230 1.00 53.62 90 ASN A O 1
ATOM 746 N N . TYR A 1 91 ? 29.885 -9.507 22.771 1.00 55.38 91 TYR A N 1
ATOM 747 C CA . TYR A 1 91 ? 31.253 -8.984 22.559 1.00 55.38 91 TYR A CA 1
ATOM 748 C C . TYR A 1 91 ? 32.163 -9.070 23.802 1.00 55.38 91 TYR A C 1
ATOM 750 O O . TYR A 1 91 ? 33.377 -8.900 23.695 1.00 55.38 91 TYR A O 1
ATOM 758 N N . LYS A 1 92 ? 31.623 -9.352 24.997 1.00 51.62 92 LYS A N 1
ATOM 759 C CA . LYS A 1 92 ? 32.422 -9.372 26.242 1.00 51.62 92 LYS A CA 1
ATOM 760 C C . LYS A 1 92 ? 32.644 -10.753 26.870 1.00 51.62 92 LYS A C 1
ATOM 762 O O . LYS A 1 92 ? 33.194 -10.815 27.961 1.00 51.62 92 LYS A O 1
ATOM 767 N N . SER A 1 93 ? 32.344 -11.845 26.163 1.00 53.81 93 SER A N 1
ATOM 768 C CA . SER A 1 93 ? 32.676 -13.220 26.589 1.00 53.81 93 SER A CA 1
ATOM 769 C C . SER A 1 93 ? 33.844 -13.815 25.782 1.00 53.81 93 SER A C 1
ATOM 771 O O . SER A 1 93 ? 33.775 -14.921 25.260 1.00 53.81 93 SER A O 1
ATOM 773 N N . GLY A 1 94 ? 34.918 -13.041 25.595 1.00 50.34 94 GLY A N 1
ATOM 774 C CA . GLY A 1 94 ? 36.092 -13.493 24.832 1.00 50.34 94 GLY A CA 1
ATOM 775 C C . GLY A 1 94 ? 37.413 -12.814 25.192 1.00 50.34 94 GLY A C 1
ATOM 776 O O . GLY A 1 94 ? 38.393 -12.971 24.472 1.00 50.34 94 GLY A O 1
ATOM 777 N N . ARG A 1 95 ? 37.468 -12.028 26.278 1.00 52.19 95 ARG A N 1
ATOM 778 C CA . ARG A 1 95 ? 38.653 -11.208 26.596 1.00 52.19 95 ARG A CA 1
ATOM 779 C C . ARG A 1 95 ? 39.062 -11.216 28.076 1.00 52.19 95 ARG A C 1
ATOM 781 O O . ARG A 1 95 ? 39.629 -10.240 28.550 1.00 52.19 95 ARG A O 1
ATOM 788 N N . GLN A 1 96 ? 38.786 -12.305 28.798 1.00 57.81 96 GLN A N 1
ATOM 789 C CA . GLN A 1 96 ? 39.265 -12.505 30.179 1.00 57.81 96 GLN A CA 1
ATOM 790 C C . GLN A 1 96 ? 40.059 -13.802 30.411 1.00 57.81 96 GLN A C 1
ATOM 792 O O . GLN A 1 96 ? 40.380 -14.106 31.551 1.00 57.81 96 GLN A O 1
ATOM 797 N N . HIS A 1 97 ? 40.455 -14.539 29.366 1.00 49.00 97 HIS A N 1
ATOM 798 C CA . HIS A 1 97 ? 41.177 -15.808 29.552 1.00 49.00 97 HIS A CA 1
ATOM 799 C C . HIS A 1 97 ? 42.696 -15.771 29.283 1.00 49.00 97 HIS A C 1
ATOM 801 O O . HIS A 1 97 ? 43.303 -16.830 29.211 1.00 49.00 97 HIS A O 1
ATOM 807 N N . ASN A 1 98 ? 43.332 -14.595 29.166 1.00 52.09 98 ASN A N 1
ATOM 808 C CA . ASN A 1 98 ? 44.774 -14.496 28.863 1.00 52.09 98 ASN A CA 1
ATOM 809 C C . ASN A 1 98 ? 45.527 -13.426 29.684 1.00 52.09 98 ASN A C 1
ATOM 811 O O . ASN A 1 98 ? 46.269 -12.629 29.118 1.00 52.09 98 ASN A O 1
ATOM 815 N N . GLN A 1 99 ? 45.358 -13.386 31.013 1.00 60.25 99 GLN A N 1
ATOM 816 C CA . GLN A 1 99 ? 46.243 -12.580 31.885 1.00 60.25 99 GLN A CA 1
ATOM 817 C C . GLN A 1 99 ? 46.750 -13.283 33.161 1.00 60.25 99 GLN A C 1
ATOM 819 O O . GLN A 1 99 ? 47.256 -12.627 34.065 1.00 60.25 99 GLN A O 1
ATOM 824 N N . HIS A 1 100 ? 46.739 -14.617 33.213 1.00 48.72 100 HIS A N 1
ATOM 825 C CA . HIS A 1 100 ? 47.523 -15.365 34.207 1.00 48.72 100 HIS A CA 1
ATOM 826 C C . HIS A 1 100 ? 48.384 -16.435 33.532 1.00 48.72 100 HIS A C 1
ATOM 828 O O . HIS A 1 100 ? 48.036 -17.609 33.519 1.00 48.72 100 HIS A O 1
ATOM 834 N N . ASN A 1 101 ? 49.483 -15.987 32.915 1.00 43.38 101 ASN A N 1
ATOM 835 C CA . ASN A 1 101 ? 50.781 -16.672 32.931 1.00 43.38 101 ASN A CA 1
ATOM 836 C C . ASN A 1 101 ? 51.848 -15.775 32.280 1.00 43.38 101 ASN A C 1
ATOM 838 O O . ASN A 1 101 ? 51.966 -15.743 31.055 1.00 43.38 101 ASN A O 1
ATOM 842 N N . MET A 1 102 ? 52.554 -15.019 33.124 1.00 40.41 102 MET A N 1
ATOM 843 C CA . MET A 1 102 ? 53.991 -14.687 33.113 1.00 40.41 102 MET A CA 1
ATOM 844 C C . MET A 1 102 ? 54.235 -13.537 34.086 1.00 40.41 102 MET A C 1
ATOM 846 O O . MET A 1 102 ? 53.552 -12.498 33.945 1.00 40.41 102 MET A O 1
#